Protein AF-A0A936IB59-F1 (afdb_monomer)

Solvent-accessible surface area (backbone atoms only — not comparable to full-atom values): 6621 Å² total; per-residue (Å²): 141,86,89,82,87,86,88,80,54,72,66,60,56,52,50,52,52,48,54,52,47,50,54,51,49,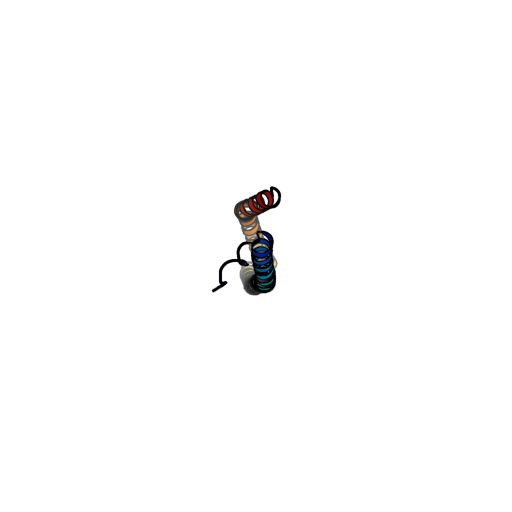54,52,51,51,52,56,46,53,53,49,50,52,51,53,49,49,53,51,51,49,52,52,51,55,50,48,52,52,50,51,52,51,50,51,54,51,50,54,51,49,51,52,50,16,48,56,44,3,60,76,70,76,38,54,67,58,12,46,51,54,52,51,51,52,52,51,53,50,47,54,56,45,51,60,54,46,52,63,66,51,49,57,63,52,52,52,53,54,58,59,67,72,73,113

Sequence (119 aa):
MNERSEADNPISIMENLFNKAESYYHLSIEVSKLKALEKSTLMVTKIISKLILMLVILLILLFLSMGLAFYLGELFGKTYYGFLIVSGIYVLIFVFFYYSLYELLLQPVSKLFSEYFNK

pLDDT: mean 72.92, std 12.13, range [43.91, 94.19]

Secondary structure (DSSP, 8-state):
---SSSS--HHHHHHHHHHHHHHHHHHHHHHHHHHHHHHHHHHHHHHHHHHHHHHHHHHHHHHHHHHHHHHHHHHTTSHHHHHHHHHHHHHHHHHHHHHHHHHHHHHHHHHHHHHHH--

Structure (mmCIF, N/CA/C/O backbone):
data_AF-A0A936IB59-F1
#
_entry.id   AF-A0A936IB59-F1
#
loop_
_atom_site.group_PDB
_atom_site.id
_atom_site.type_symbol
_atom_site.label_atom_id
_atom_site.label_alt_id
_atom_site.label_comp_id
_atom_site.label_asym_id
_atom_site.label_entity_id
_atom_site.label_seq_id
_atom_site.pdbx_PDB_ins_code
_atom_site.Cartn_x
_atom_site.Cartn_y
_atom_site.Cartn_z
_atom_site.occupancy
_atom_site.B_iso_or_equiv
_atom_site.auth_seq_id
_atom_site.auth_comp_id
_atom_site.auth_asym_id
_atom_site.auth_atom_id
_atom_site.pdbx_PDB_model_num
ATOM 1 N N . MET A 1 1 ? 55.216 12.466 -59.331 1.00 43.91 1 MET A N 1
ATOM 2 C CA . MET A 1 1 ? 53.945 13.178 -59.099 1.00 43.91 1 MET A CA 1
ATOM 3 C C . MET A 1 1 ? 52.825 12.229 -59.504 1.00 43.91 1 MET A C 1
ATOM 5 O O . MET A 1 1 ? 52.443 12.216 -60.662 1.00 43.91 1 MET A O 1
ATOM 9 N N . ASN A 1 2 ? 52.412 11.331 -58.606 1.00 46.22 2 ASN A N 1
ATOM 10 C CA . ASN A 1 2 ? 51.318 10.396 -58.873 1.00 46.22 2 ASN A CA 1
ATOM 11 C C . ASN A 1 2 ? 50.492 10.250 -57.593 1.00 46.22 2 ASN A C 1
ATOM 13 O O . ASN A 1 2 ? 50.685 9.325 -56.818 1.00 46.22 2 ASN A O 1
ATOM 17 N N . GLU A 1 3 ? 49.651 11.249 -57.335 1.00 54.81 3 GLU A N 1
ATOM 18 C CA . GLU A 1 3 ? 48.815 11.329 -56.127 1.00 54.81 3 GLU A CA 1
ATOM 19 C C . GLU A 1 3 ? 47.312 11.306 -56.446 1.00 54.81 3 GLU A C 1
ATOM 21 O O . GLU A 1 3 ? 46.500 11.770 -55.655 1.00 54.81 3 GLU A O 1
ATOM 26 N N . ARG A 1 4 ? 46.885 10.797 -57.609 1.00 52.94 4 ARG A N 1
ATOM 27 C CA . ARG A 1 4 ? 45.454 10.776 -57.962 1.00 52.94 4 ARG A CA 1
ATOM 28 C C . ARG A 1 4 ? 45.046 9.540 -58.754 1.00 52.94 4 ARG A C 1
ATOM 30 O O . ARG A 1 4 ? 44.651 9.671 -59.905 1.00 52.94 4 ARG A O 1
ATOM 37 N N . SER A 1 5 ? 45.129 8.345 -58.168 1.00 60.97 5 SER A N 1
ATOM 38 C CA . SER A 1 5 ? 44.392 7.194 -58.717 1.00 60.97 5 SER A CA 1
ATOM 39 C C . SER A 1 5 ? 44.296 6.001 -57.757 1.00 60.97 5 SER A C 1
ATOM 41 O O . SER A 1 5 ? 44.747 4.915 -58.085 1.00 60.97 5 SER A O 1
ATOM 43 N N . GLU A 1 6 ? 43.738 6.176 -56.554 1.00 56.22 6 GLU A N 1
ATOM 44 C CA . GLU A 1 6 ? 43.319 5.008 -55.745 1.00 56.22 6 GLU A CA 1
ATOM 45 C C . GLU A 1 6 ? 42.248 5.331 -54.687 1.00 56.22 6 GLU A C 1
ATOM 47 O O . GLU A 1 6 ? 42.122 4.644 -53.682 1.00 56.22 6 GLU A O 1
ATOM 52 N N . ALA A 1 7 ? 41.477 6.410 -54.867 1.00 55.69 7 ALA A N 1
ATOM 53 C CA . ALA A 1 7 ? 40.520 6.873 -53.853 1.00 55.69 7 ALA A CA 1
ATOM 54 C C . ALA A 1 7 ? 39.048 6.830 -54.296 1.00 55.69 7 ALA A C 1
ATOM 56 O O . ALA A 1 7 ? 38.188 7.254 -53.533 1.00 55.69 7 ALA A O 1
ATOM 57 N N . ASP A 1 8 ? 38.744 6.323 -55.496 1.00 56.03 8 ASP A N 1
ATOM 58 C CA . ASP A 1 8 ? 37.383 6.371 -56.054 1.00 56.03 8 ASP A CA 1
ATOM 59 C C . ASP A 1 8 ? 36.992 5.060 -56.755 1.00 56.03 8 ASP A C 1
ATOM 61 O O . ASP A 1 8 ? 36.457 5.039 -57.861 1.00 56.03 8 ASP A O 1
ATOM 65 N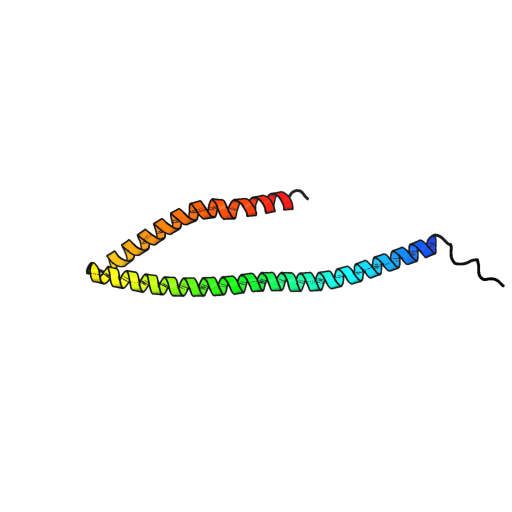 N . ASN A 1 9 ? 37.312 3.924 -56.123 1.00 64.31 9 ASN A N 1
ATOM 66 C CA . ASN A 1 9 ? 36.653 2.670 -56.470 1.00 64.31 9 ASN A CA 1
ATOM 67 C C . ASN A 1 9 ? 35.361 2.591 -55.640 1.00 64.31 9 ASN A C 1
ATOM 69 O O . ASN A 1 9 ? 35.454 2.567 -54.409 1.00 64.31 9 ASN A O 1
ATOM 73 N N . PRO A 1 10 ? 34.165 2.512 -56.253 1.00 67.31 10 PRO A N 1
ATOM 74 C CA . PRO A 1 10 ? 32.900 2.415 -55.520 1.00 67.31 10 PRO A CA 1
ATOM 75 C C . PRO A 1 10 ? 32.891 1.286 -54.475 1.00 67.31 10 PRO A C 1
ATOM 77 O O . PRO A 1 10 ? 32.195 1.389 -53.467 1.00 67.31 10 PRO A O 1
ATOM 80 N N . ILE A 1 11 ? 33.712 0.248 -54.662 1.00 71.81 11 ILE A N 1
ATOM 81 C CA . ILE A 1 11 ? 33.853 -0.877 -53.733 1.00 71.81 11 ILE A CA 1
ATOM 82 C C . ILE A 1 11 ? 34.477 -0.455 -52.388 1.00 71.81 11 ILE A C 1
ATOM 84 O O . ILE A 1 11 ? 33.975 -0.869 -51.347 1.00 71.81 11 ILE A O 1
ATOM 88 N N . SER A 1 12 ? 35.493 0.418 -52.363 1.00 76.75 12 SER A N 1
ATOM 89 C CA . SER A 1 12 ? 36.169 0.813 -51.109 1.00 76.75 12 SER A CA 1
ATOM 90 C C . SER A 1 12 ? 35.359 1.816 -50.282 1.00 76.75 12 SER A C 1
ATOM 92 O O . SER A 1 12 ? 35.451 1.850 -49.052 1.00 76.75 12 SER A O 1
ATOM 94 N N . ILE A 1 13 ? 34.524 2.625 -50.940 1.00 74.88 13 ILE A N 1
ATOM 95 C CA . ILE A 1 13 ? 33.569 3.515 -50.268 1.00 74.88 13 ILE A CA 1
ATOM 96 C C . ILE A 1 13 ? 32.455 2.679 -49.628 1.00 74.88 13 ILE A C 1
ATOM 98 O O . ILE A 1 13 ? 32.100 2.916 -48.474 1.00 74.88 13 ILE A O 1
ATOM 102 N N . MET A 1 14 ? 31.949 1.664 -50.336 1.00 74.62 14 MET A N 1
ATOM 103 C CA . MET A 1 14 ? 30.969 0.723 -4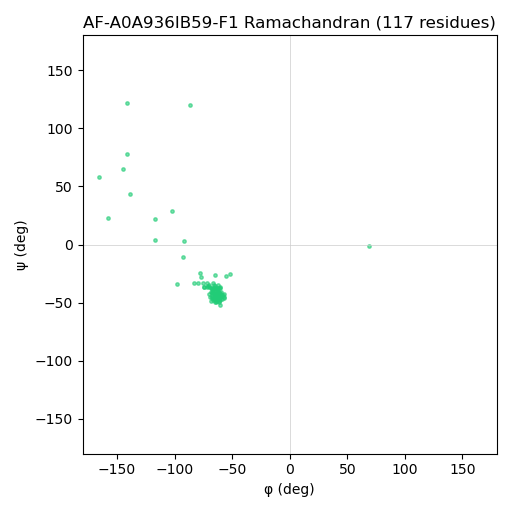9.785 1.00 74.62 14 MET A CA 1
ATOM 104 C C . MET A 1 14 ? 31.533 -0.078 -48.607 1.00 74.62 14 MET A C 1
ATOM 106 O O . MET A 1 14 ? 30.857 -0.216 -47.591 1.00 74.62 14 MET A O 1
ATOM 110 N N . GLU A 1 15 ? 32.780 -0.539 -48.692 1.00 79.19 15 GLU A N 1
ATOM 111 C C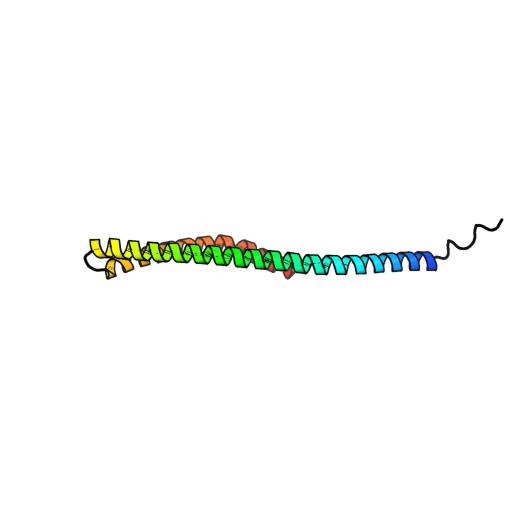A . GLU A 1 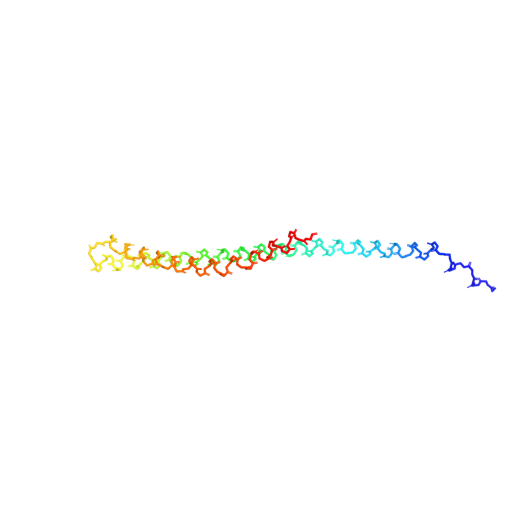15 ? 33.452 -1.281 -47.619 1.00 79.19 15 GLU A CA 1
ATOM 112 C C . GLU A 1 15 ? 33.677 -0.419 -46.367 1.00 79.19 15 GLU A C 1
ATOM 114 O O . GLU A 1 15 ? 33.397 -0.847 -45.247 1.00 79.19 15 GLU A O 1
ATOM 119 N N . ASN A 1 16 ? 34.082 0.843 -46.540 1.00 77.50 16 ASN A N 1
ATOM 120 C CA . ASN A 1 16 ? 34.218 1.783 -45.426 1.00 77.50 16 ASN A CA 1
ATOM 121 C C . ASN A 1 16 ? 32.873 2.131 -44.776 1.00 77.50 16 ASN A C 1
ATOM 123 O O . ASN A 1 16 ? 32.802 2.257 -43.554 1.00 77.50 16 ASN A O 1
ATOM 127 N N . LEU A 1 17 ? 31.797 2.275 -45.556 1.00 79.19 17 LEU A N 1
ATOM 128 C CA . LEU A 1 17 ? 30.450 2.492 -45.021 1.00 79.19 17 LEU A CA 1
ATOM 129 C C . LEU A 1 17 ? 29.928 1.256 -44.285 1.00 79.19 17 LEU A C 1
ATOM 131 O O . LEU A 1 17 ? 29.302 1.405 -43.237 1.00 79.19 17 LEU A O 1
ATOM 135 N N . PHE A 1 18 ? 30.220 0.056 -44.790 1.00 78.31 18 PHE A N 1
ATOM 136 C CA . PHE A 1 18 ? 29.847 -1.202 -44.150 1.00 78.31 18 PHE A CA 1
ATOM 137 C C . PHE A 1 18 ? 30.589 -1.400 -42.823 1.00 78.31 18 PHE A C 1
ATOM 139 O O . PHE A 1 18 ? 29.944 -1.599 -41.799 1.00 78.31 18 PHE A O 1
ATOM 146 N N . ASN A 1 19 ? 31.910 -1.198 -42.794 1.00 77.06 19 ASN A N 1
ATOM 147 C CA . ASN A 1 19 ? 32.714 -1.248 -41.566 1.00 77.06 19 ASN A CA 1
ATOM 148 C C . ASN A 1 19 ? 32.287 -0.188 -40.539 1.00 77.06 19 ASN A C 1
ATOM 150 O O . ASN A 1 19 ? 32.269 -0.423 -39.324 1.00 77.06 19 ASN A O 1
ATOM 154 N N . LYS A 1 20 ? 31.918 1.009 -41.007 1.00 73.25 20 LYS A N 1
ATOM 155 C CA . LYS A 1 20 ? 31.409 2.064 -40.129 1.00 73.25 20 LYS A CA 1
ATOM 156 C C . LYS A 1 20 ? 30.004 1.732 -39.626 1.00 73.25 20 LYS A C 1
ATOM 158 O O . LYS A 1 20 ? 29.717 1.966 -38.466 1.00 73.25 20 LYS A O 1
ATOM 163 N N . ALA A 1 21 ? 29.143 1.120 -40.431 1.00 69.88 21 ALA A N 1
ATOM 164 C CA . ALA A 1 21 ? 27.849 0.640 -39.959 1.00 69.88 21 ALA A CA 1
ATOM 165 C C . ALA A 1 21 ? 28.020 -0.483 -38.922 1.00 69.88 21 ALA A C 1
ATOM 167 O O . ALA A 1 21 ? 27.446 -0.400 -37.841 1.00 69.88 21 ALA A O 1
ATOM 168 N N . GLU A 1 22 ? 28.857 -1.481 -39.203 1.00 70.50 22 GLU A N 1
ATOM 169 C CA . GLU A 1 22 ? 29.144 -2.620 -38.325 1.00 70.50 22 GLU A CA 1
ATOM 170 C C . GLU A 1 22 ? 29.698 -2.173 -36.965 1.00 70.50 22 GLU A C 1
ATOM 172 O O . GLU A 1 22 ? 29.164 -2.550 -35.923 1.00 70.50 22 GLU A O 1
ATOM 177 N N . SER A 1 23 ? 30.677 -1.265 -36.943 1.00 63.44 23 SER A N 1
ATOM 178 C CA . SER A 1 23 ? 31.195 -0.692 -35.690 1.00 63.44 23 SER A CA 1
ATOM 179 C C . SER A 1 23 ? 30.143 0.103 -34.901 1.00 63.44 23 SER A C 1
ATOM 181 O O . SER A 1 23 ? 30.117 0.029 -33.671 1.00 63.44 23 SER A O 1
ATOM 183 N N . TYR A 1 24 ? 29.221 0.802 -35.571 1.00 60.38 24 TYR A N 1
ATOM 184 C CA . TYR A 1 24 ? 28.091 1.475 -34.916 1.00 60.38 24 TYR A CA 1
ATOM 185 C C . TYR A 1 24 ? 27.039 0.484 -34.392 1.00 60.38 24 TYR A C 1
ATOM 187 O O . TYR A 1 24 ? 26.439 0.739 -33.341 1.00 60.38 24 TYR A O 1
ATOM 195 N N . TYR A 1 25 ? 26.834 -0.652 -35.068 1.00 59.28 25 TYR A N 1
ATOM 196 C CA . TYR A 1 25 ? 25.984 -1.743 -34.585 1.00 59.28 25 TYR A CA 1
ATOM 197 C C . TYR A 1 25 ? 26.591 -2.417 -33.353 1.00 59.28 25 TYR A C 1
ATOM 199 O O . TYR A 1 25 ? 25.885 -2.597 -32.362 1.00 59.28 25 TYR A O 1
ATOM 207 N N . HIS A 1 26 ? 27.892 -2.712 -33.356 1.00 60.81 26 HIS A N 1
ATOM 208 C CA . HIS A 1 26 ? 28.576 -3.286 -32.195 1.00 60.81 26 HIS A CA 1
ATOM 209 C C . HIS A 1 26 ? 28.519 -2.359 -30.976 1.00 60.81 26 HIS A C 1
ATOM 211 O O . HIS A 1 26 ? 28.132 -2.802 -29.892 1.00 60.81 26 HIS A O 1
ATOM 217 N N . LEU A 1 27 ? 28.784 -1.060 -31.163 1.00 58.97 27 LEU A N 1
ATOM 218 C CA . LEU A 1 27 ? 28.697 -0.078 -30.083 1.00 58.97 27 LEU A CA 1
ATOM 219 C C . LEU A 1 27 ? 27.256 0.056 -29.562 1.00 58.97 27 LEU A C 1
ATOM 221 O O . LEU A 1 27 ? 27.038 0.075 -28.351 1.00 58.97 27 LEU A O 1
ATOM 225 N N . SER A 1 28 ? 26.264 0.086 -30.464 1.00 60.09 28 SER A N 1
ATOM 226 C CA . SER A 1 28 ? 24.837 0.183 -30.116 1.00 60.09 28 SER A CA 1
ATOM 227 C C . SER A 1 28 ? 24.314 -1.043 -29.370 1.00 60.09 28 SER A C 1
ATOM 229 O O . SER A 1 28 ? 23.472 -0.897 -28.482 1.00 60.09 28 SER A O 1
ATOM 231 N N . ILE A 1 29 ? 24.801 -2.245 -29.691 1.00 57.22 29 ILE A N 1
ATOM 232 C CA . ILE A 1 29 ? 24.435 -3.484 -28.991 1.00 57.22 29 ILE A CA 1
ATOM 233 C C . ILE A 1 29 ? 25.002 -3.480 -27.570 1.00 57.22 29 ILE A C 1
ATOM 235 O O . ILE A 1 29 ? 24.297 -3.852 -26.630 1.00 57.22 29 ILE A O 1
ATOM 239 N N . GLU A 1 30 ? 26.234 -3.008 -27.388 1.00 57.53 30 GLU A N 1
ATOM 240 C CA . GLU A 1 30 ? 26.875 -2.951 -26.076 1.00 57.53 30 GLU A CA 1
ATOM 241 C C . GLU A 1 30 ? 26.205 -1.913 -25.166 1.00 57.53 30 GLU A C 1
ATOM 243 O O . GLU A 1 30 ? 25.745 -2.263 -24.076 1.00 57.53 30 GLU A O 1
ATOM 248 N N . VAL A 1 31 ? 25.976 -0.679 -25.642 1.00 54.78 31 VAL A N 1
ATOM 249 C CA . VAL A 1 31 ? 25.216 0.310 -24.853 1.00 54.78 31 VAL A CA 1
ATOM 250 C C . VAL A 1 31 ? 23.754 -0.091 -24.632 1.00 54.78 31 VAL A C 1
ATOM 252 O O . VAL A 1 31 ? 23.170 0.306 -23.625 1.00 54.78 31 VAL A O 1
ATOM 255 N N . SER A 1 32 ? 23.149 -0.896 -25.513 1.00 55.50 32 SER A N 1
ATOM 256 C CA . SER A 1 32 ? 21.787 -1.415 -25.314 1.00 55.50 32 SER A CA 1
ATOM 257 C C . SER A 1 32 ? 21.733 -2.524 -24.270 1.00 55.50 32 SER A C 1
ATOM 259 O O . SER A 1 32 ? 20.789 -2.554 -23.486 1.00 55.50 32 SER A O 1
ATOM 261 N N . LYS A 1 33 ? 22.746 -3.397 -24.196 1.00 56.19 33 LYS A N 1
ATOM 262 C CA . LYS A 1 33 ? 22.861 -4.415 -23.139 1.00 56.19 33 LYS A CA 1
ATOM 263 C C . LYS A 1 33 ? 22.998 -3.771 -21.763 1.00 56.19 33 LYS A C 1
ATOM 265 O O . LYS A 1 33 ? 22.277 -4.150 -20.841 1.00 56.19 33 LYS A O 1
ATOM 270 N N . LEU A 1 34 ? 23.868 -2.764 -21.644 1.00 58.44 34 LEU A N 1
ATOM 271 C CA . LEU A 1 34 ? 24.054 -2.031 -20.392 1.00 58.44 34 LEU A CA 1
ATOM 272 C C . LEU A 1 34 ? 22.798 -1.234 -20.008 1.00 58.44 34 LEU A C 1
ATOM 274 O O . LEU A 1 34 ? 22.323 -1.359 -18.881 1.00 58.44 34 LEU A O 1
ATOM 278 N N . LYS A 1 35 ? 22.183 -0.506 -20.951 1.00 59.53 35 LYS A N 1
ATOM 279 C CA . LYS A 1 35 ? 20.930 0.226 -20.694 1.00 59.53 35 LYS A CA 1
ATOM 280 C C . LYS A 1 35 ? 19.758 -0.701 -20.380 1.00 59.53 35 LYS A C 1
ATOM 282 O O . LYS A 1 35 ? 18.917 -0.340 -19.565 1.00 59.53 35 LYS A O 1
ATOM 287 N N . ALA A 1 36 ? 19.666 -1.878 -21.001 1.00 60.94 36 ALA A N 1
ATOM 288 C CA . ALA A 1 36 ? 18.620 -2.856 -20.703 1.00 60.94 36 ALA A CA 1
ATOM 289 C C . ALA A 1 36 ? 18.770 -3.417 -19.283 1.00 60.94 36 ALA A C 1
ATOM 291 O O . ALA A 1 36 ? 17.773 -3.521 -18.569 1.00 60.94 36 ALA A O 1
ATOM 292 N N . LEU A 1 37 ? 20.000 -3.710 -18.850 1.00 61.34 37 LEU A N 1
ATOM 293 C CA . LEU A 1 37 ? 20.305 -4.131 -17.481 1.00 61.34 37 LEU A CA 1
ATOM 294 C C . LEU A 1 37 ? 20.015 -3.028 -16.459 1.00 61.34 37 LEU A C 1
ATOM 296 O O . LEU A 1 37 ? 19.326 -3.287 -15.472 1.00 61.34 37 LEU A O 1
ATOM 300 N N . GLU A 1 38 ? 20.453 -1.792 -16.708 1.00 61.31 38 GLU A N 1
ATOM 301 C CA . GLU A 1 38 ? 20.155 -0.651 -15.834 1.00 61.31 38 GLU A CA 1
ATOM 302 C C . GLU A 1 38 ? 18.655 -0.373 -15.759 1.00 61.31 38 GLU A C 1
ATOM 304 O O . GLU A 1 38 ? 18.110 -0.203 -14.672 1.00 61.31 38 GLU A O 1
ATOM 309 N N . LYS A 1 39 ? 17.954 -0.364 -16.898 1.00 64.75 39 LYS A N 1
ATOM 310 C CA . LYS A 1 39 ? 16.515 -0.080 -16.956 1.00 64.75 39 LYS A CA 1
ATOM 311 C C . LYS A 1 39 ? 15.693 -1.187 -16.297 1.00 64.75 39 LYS A C 1
ATOM 313 O O . LYS A 1 39 ? 14.728 -0.879 -15.599 1.00 64.75 39 LYS A O 1
ATOM 318 N N . SER A 1 40 ? 16.104 -2.447 -16.456 1.00 60.84 40 SER A N 1
ATOM 319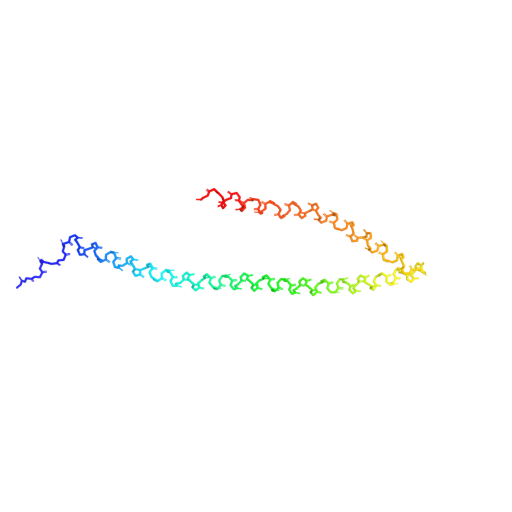 C CA . SER A 1 40 ? 15.500 -3.592 -15.760 1.00 60.84 40 SER A CA 1
ATOM 320 C C . SER A 1 40 ? 15.732 -3.499 -14.256 1.00 60.84 40 SER A C 1
ATOM 322 O O . SER A 1 40 ? 14.788 -3.617 -13.481 1.00 60.84 40 SER A O 1
ATOM 324 N N . THR A 1 41 ? 16.958 -3.183 -13.838 1.00 68.94 41 THR A N 1
ATOM 325 C CA . THR A 1 41 ? 17.304 -2.988 -12.424 1.00 68.94 41 THR A CA 1
ATOM 326 C C . THR A 1 41 ? 16.527 -1.822 -11.823 1.00 68.94 41 THR A C 1
ATOM 328 O O . THR A 1 41 ? 15.952 -1.958 -10.754 1.00 68.94 41 THR A O 1
ATOM 331 N N . LEU A 1 42 ? 16.413 -0.693 -12.521 1.00 71.31 42 LEU A N 1
ATOM 332 C CA . LEU A 1 42 ? 15.629 0.461 -12.078 1.00 71.31 42 LEU A CA 1
ATOM 333 C C . LEU A 1 42 ? 14.134 0.140 -11.953 1.00 71.31 42 LEU A C 1
ATOM 335 O O . LEU A 1 42 ? 13.493 0.604 -11.011 1.00 71.31 42 LEU A O 1
ATOM 339 N N . MET A 1 43 ? 13.567 -0.649 -12.870 1.00 69.81 43 MET A N 1
ATOM 340 C CA . MET A 1 43 ? 12.183 -1.122 -12.760 1.00 69.81 43 MET A CA 1
ATOM 341 C C . MET A 1 43 ? 11.995 -2.043 -11.554 1.00 69.81 43 MET A C 1
ATOM 343 O O . MET A 1 43 ? 11.092 -1.809 -10.752 1.00 69.81 43 MET A O 1
ATOM 347 N N . VAL A 1 44 ? 12.862 -3.045 -11.395 1.00 76.19 44 VAL A N 1
ATOM 348 C CA . VAL A 1 44 ? 12.815 -3.995 -10.275 1.00 76.19 44 VAL A CA 1
ATOM 349 C C . VAL A 1 44 ? 12.988 -3.264 -8.945 1.00 76.19 44 VAL A C 1
ATOM 351 O O . VAL A 1 44 ? 12.177 -3.445 -8.042 1.00 76.19 44 VAL A O 1
ATOM 354 N N . THR A 1 45 ? 13.958 -2.358 -8.845 1.00 79.94 45 THR A N 1
ATOM 355 C CA . THR A 1 45 ? 14.184 -1.530 -7.656 1.00 79.94 45 THR A CA 1
ATOM 356 C C . THR A 1 45 ? 12.962 -0.678 -7.334 1.00 79.94 45 THR A C 1
ATOM 358 O O . THR A 1 45 ? 12.533 -0.657 -6.187 1.00 79.94 45 THR A O 1
ATOM 361 N N . LYS A 1 46 ? 12.321 -0.039 -8.324 1.00 77.88 46 LYS A N 1
ATOM 362 C CA . LYS A 1 46 ? 11.076 0.715 -8.091 1.00 77.88 46 LYS A CA 1
ATOM 363 C C . LYS A 1 46 ? 9.944 -0.171 -7.571 1.00 77.88 46 LYS A C 1
ATOM 365 O O . LYS A 1 46 ? 9.224 0.250 -6.667 1.00 77.88 46 LYS A O 1
ATOM 370 N N . ILE A 1 47 ? 9.779 -1.374 -8.123 1.00 80.81 47 ILE A N 1
ATOM 371 C CA . ILE A 1 47 ? 8.755 -2.328 -7.676 1.00 80.81 47 ILE A CA 1
ATOM 372 C C . ILE A 1 47 ? 9.039 -2.767 -6.241 1.00 80.81 47 ILE A C 1
ATOM 374 O O . ILE A 1 47 ? 8.146 -2.681 -5.406 1.00 80.81 47 ILE A O 1
ATOM 378 N N . ILE A 1 48 ? 10.274 -3.170 -5.937 1.00 88.06 48 ILE A N 1
ATOM 379 C CA . ILE A 1 48 ? 10.683 -3.610 -4.599 1.00 88.06 48 ILE A CA 1
ATOM 380 C C . ILE A 1 48 ? 10.521 -2.475 -3.587 1.00 88.06 48 ILE A C 1
ATOM 382 O O . ILE A 1 48 ? 9.895 -2.675 -2.550 1.00 88.06 48 ILE A O 1
ATOM 386 N N . SER A 1 49 ? 11.007 -1.268 -3.887 1.00 86.50 49 SER A N 1
ATOM 387 C CA . SER A 1 49 ? 10.833 -0.105 -3.010 1.00 86.50 49 SER A CA 1
ATOM 388 C C . SER A 1 49 ? 9.356 0.194 -2.753 1.00 86.50 49 SER A C 1
ATOM 390 O O . SER A 1 49 ? 8.968 0.434 -1.610 1.00 86.50 49 SER A O 1
ATOM 392 N N . LYS A 1 50 ? 8.508 0.133 -3.791 1.00 84.38 50 LYS A N 1
ATOM 393 C CA . LYS A 1 50 ? 7.060 0.324 -3.641 1.00 84.38 50 LYS A CA 1
ATOM 394 C C . LYS A 1 50 ? 6.419 -0.799 -2.824 1.00 84.38 50 LYS A C 1
ATOM 396 O O . LYS A 1 50 ? 5.544 -0.518 -2.013 1.00 84.38 50 LYS A O 1
ATOM 401 N N . LEU A 1 51 ? 6.858 -2.042 -3.005 1.00 89.19 51 LEU A N 1
ATOM 402 C CA . LEU A 1 51 ? 6.366 -3.207 -2.273 1.00 89.19 51 LEU A CA 1
ATOM 403 C C . LEU A 1 51 ? 6.703 -3.111 -0.782 1.00 89.19 51 LEU A C 1
ATOM 405 O O . LEU A 1 51 ? 5.835 -3.331 0.055 1.00 89.19 51 LEU A O 1
ATOM 409 N N . ILE A 1 52 ? 7.933 -2.713 -0.451 1.00 92.38 52 ILE A N 1
ATOM 410 C CA . ILE A 1 52 ? 8.367 -2.478 0.931 1.00 92.38 52 ILE A CA 1
ATOM 411 C C . ILE A 1 52 ? 7.520 -1.373 1.565 1.00 92.38 52 ILE A C 1
ATOM 413 O O . ILE A 1 52 ? 6.991 -1.559 2.658 1.00 92.38 52 ILE A O 1
ATOM 417 N N . LEU A 1 53 ? 7.333 -0.246 0.870 1.00 91.25 53 LEU A N 1
ATOM 418 C CA . LEU A 1 53 ? 6.501 0.849 1.369 1.00 91.25 53 LEU A CA 1
ATOM 419 C C . LEU A 1 53 ? 5.047 0.402 1.595 1.00 91.25 53 LEU A C 1
ATOM 421 O O . LEU A 1 53 ? 4.457 0.711 2.627 1.00 91.25 53 LEU A O 1
ATOM 425 N N . MET A 1 54 ? 4.487 -0.365 0.657 1.00 89.00 54 MET A N 1
ATOM 426 C CA . MET A 1 54 ? 3.143 -0.932 0.765 1.00 89.00 54 MET A CA 1
ATOM 427 C C . MET A 1 54 ? 3.017 -1.872 1.968 1.00 89.00 54 MET A C 1
ATOM 429 O O . MET A 1 54 ? 2.028 -1.800 2.692 1.00 89.00 54 MET A O 1
ATOM 433 N N . LEU A 1 55 ? 4.027 -2.710 2.213 1.00 91.88 55 LEU A N 1
ATOM 434 C CA . LEU A 1 55 ? 4.061 -3.625 3.351 1.00 91.88 55 LEU A CA 1
ATOM 435 C C . LEU A 1 55 ? 4.081 -2.866 4.686 1.00 91.88 55 LEU A C 1
ATOM 437 O O . LEU A 1 55 ? 3.334 -3.207 5.598 1.00 91.88 55 LEU A O 1
ATOM 441 N N . VAL A 1 56 ? 4.892 -1.807 4.787 1.00 94.19 56 VAL A N 1
ATOM 442 C CA . VAL A 1 56 ? 4.964 -0.954 5.985 1.00 94.19 56 VAL A CA 1
ATOM 443 C C . VAL A 1 56 ? 3.620 -0.278 6.256 1.00 94.19 56 VAL A C 1
ATOM 445 O O . VAL A 1 56 ? 3.128 -0.316 7.382 1.00 94.19 56 VAL A O 1
ATOM 448 N N . ILE A 1 57 ? 2.995 0.293 5.223 1.00 90.31 57 ILE A N 1
ATOM 449 C CA . ILE A 1 57 ? 1.665 0.908 5.331 1.00 90.31 57 ILE A CA 1
ATOM 450 C C . ILE A 1 57 ? 0.633 -0.122 5.793 1.00 90.31 57 ILE A C 1
ATOM 452 O O . ILE A 1 57 ? -0.166 0.172 6.680 1.00 90.31 57 ILE A O 1
ATOM 456 N N . LEU A 1 58 ? 0.667 -1.333 5.232 1.00 90.31 58 LEU A N 1
ATOM 457 C CA . LEU A 1 58 ? -0.250 -2.408 5.596 1.00 90.31 58 LEU A CA 1
ATOM 458 C C . LEU A 1 58 ? -0.097 -2.814 7.067 1.00 90.31 58 LEU A C 1
ATOM 460 O O . LEU A 1 58 ? -1.100 -2.997 7.750 1.00 90.31 58 LEU A O 1
ATOM 464 N N . LEU A 1 59 ? 1.139 -2.901 7.571 1.00 92.00 59 LEU A N 1
ATOM 465 C CA . LEU A 1 59 ? 1.404 -3.172 8.986 1.00 92.00 59 LEU A CA 1
ATOM 466 C C . LEU A 1 59 ? 0.806 -2.088 9.883 1.00 92.00 59 LEU A C 1
ATOM 468 O O . LEU A 1 59 ? 0.065 -2.405 10.811 1.00 92.00 59 LEU A O 1
ATOM 472 N N . ILE A 1 60 ? 1.102 -0.816 9.599 1.00 92.00 60 ILE A N 1
ATOM 473 C CA . ILE A 1 60 ? 0.582 0.318 10.379 1.00 92.00 60 ILE A CA 1
ATOM 474 C C . ILE A 1 60 ? -0.946 0.278 10.399 1.00 92.00 60 ILE A C 1
ATOM 476 O O . ILE A 1 60 ? -1.559 0.394 11.459 1.00 92.00 60 ILE A O 1
ATOM 480 N N . LEU A 1 61 ? -1.558 0.063 9.236 1.00 88.50 61 LEU A N 1
ATOM 481 C CA . LEU A 1 61 ? -3.003 0.004 9.086 1.00 88.50 61 LEU A CA 1
ATOM 482 C C . LEU A 1 61 ? -3.618 -1.170 9.863 1.00 88.50 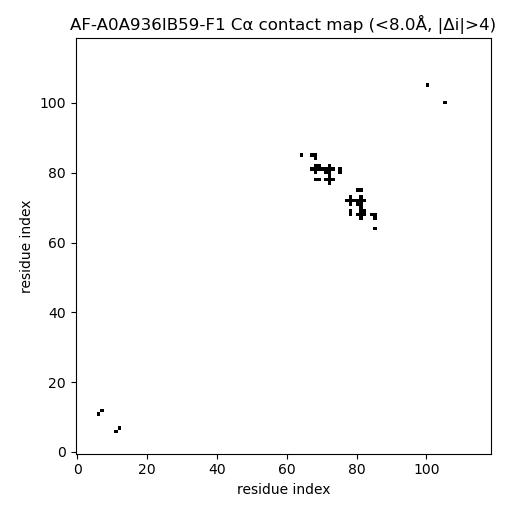61 LEU A C 1
ATOM 484 O O . LEU A 1 61 ? -4.672 -1.010 10.474 1.00 88.50 61 LEU A O 1
ATOM 488 N N . LEU A 1 62 ? -2.946 -2.323 9.899 1.00 87.94 62 LEU A N 1
ATOM 489 C CA . LEU A 1 62 ? -3.382 -3.497 10.654 1.00 87.94 62 LEU A CA 1
ATOM 490 C C . LEU A 1 62 ? -3.362 -3.241 12.165 1.00 87.94 62 LEU A C 1
ATOM 492 O O . LEU A 1 62 ? -4.356 -3.509 12.839 1.00 87.94 62 LEU A O 1
ATOM 496 N N . PHE A 1 63 ? -2.282 -2.655 12.688 1.00 88.69 63 PHE A N 1
ATOM 497 C CA . PHE A 1 63 ? -2.209 -2.255 14.097 1.00 88.69 63 PHE A CA 1
ATOM 498 C C . PHE A 1 63 ? -3.268 -1.210 14.448 1.00 88.69 63 PHE A C 1
ATOM 500 O O . PHE A 1 63 ? -3.938 -1.329 15.474 1.00 88.69 63 PHE A O 1
ATOM 507 N N . LEU A 1 64 ? -3.465 -0.216 13.581 1.00 88.25 64 LEU A N 1
ATOM 508 C CA . LEU A 1 64 ? -4.470 0.822 13.785 1.00 88.25 64 LEU A CA 1
ATOM 509 C C . LEU A 1 64 ? -5.883 0.227 13.792 1.00 88.25 64 LEU A C 1
ATOM 511 O O . LEU A 1 64 ? -6.690 0.546 14.661 1.00 88.25 64 LEU A O 1
ATOM 515 N N . SER A 1 65 ? -6.156 -0.696 12.868 1.00 84.62 65 SER A N 1
ATOM 516 C CA . SER A 1 65 ? -7.416 -1.429 12.778 1.00 84.62 65 SER A CA 1
ATOM 517 C C . SER A 1 65 ? -7.674 -2.286 14.015 1.00 84.62 65 SER A C 1
ATOM 519 O O . SER A 1 65 ? -8.803 -2.321 14.496 1.00 84.62 65 SER A O 1
ATOM 521 N N . MET A 1 66 ? -6.650 -2.961 14.545 1.00 84.81 66 MET A N 1
ATOM 522 C CA . MET A 1 66 ? -6.760 -3.715 15.796 1.00 84.81 66 MET A CA 1
ATOM 523 C C . MET A 1 66 ? -7.039 -2.788 16.983 1.00 84.81 66 MET A C 1
ATOM 525 O O . MET A 1 66 ? -7.929 -3.079 17.776 1.00 84.81 66 MET A O 1
ATOM 529 N N . GLY A 1 67 ? -6.338 -1.654 17.083 1.00 87.06 67 GLY A N 1
ATOM 530 C CA . GLY A 1 67 ? -6.559 -0.665 18.142 1.00 87.06 67 GLY A CA 1
ATOM 531 C C . GLY A 1 67 ? -7.969 -0.070 18.111 1.00 87.06 67 GLY A C 1
ATOM 532 O O . GLY A 1 67 ? -8.644 -0.028 19.136 1.00 87.06 67 GLY A O 1
ATOM 533 N N . LEU A 1 68 ? -8.454 0.309 16.925 1.00 83.62 68 LEU A N 1
ATOM 534 C CA . LEU A 1 68 ? -9.832 0.762 16.713 1.00 83.62 68 LEU A CA 1
ATOM 535 C C . LEU A 1 68 ? -10.844 -0.331 17.067 1.00 83.62 68 LEU A C 1
ATOM 537 O O . LEU A 1 68 ? -11.810 -0.061 17.773 1.00 83.62 68 LEU A O 1
ATOM 541 N N . ALA A 1 69 ? -10.621 -1.572 16.630 1.00 83.50 69 ALA A N 1
ATOM 542 C CA . ALA A 1 69 ? -11.520 -2.680 16.938 1.00 83.50 69 ALA A CA 1
ATOM 543 C C . ALA A 1 69 ? -11.592 -2.969 18.445 1.00 83.50 69 ALA A C 1
ATOM 545 O O . ALA A 1 69 ? -12.678 -3.241 18.951 1.00 83.50 69 ALA A O 1
ATOM 546 N N . PHE A 1 70 ? -10.476 -2.870 19.173 1.00 81.12 70 PHE A N 1
ATOM 547 C CA . PHE A 1 70 ? -10.479 -2.998 20.631 1.00 81.12 70 PHE A CA 1
ATOM 548 C C . PHE A 1 70 ? -11.167 -1.817 21.315 1.00 81.12 70 PHE A C 1
ATOM 550 O O . PHE A 1 70 ? -12.014 -2.049 22.170 1.00 81.12 70 PHE A O 1
ATOM 557 N N . TYR A 1 71 ? -10.884 -0.581 20.897 1.00 83.62 71 TYR A N 1
ATOM 558 C CA . TYR A 1 71 ? -11.495 0.616 21.481 1.00 83.62 71 TYR A CA 1
ATOM 559 C C . TYR A 1 71 ? -13.016 0.652 21.283 1.00 83.62 71 TYR A C 1
ATOM 561 O O . TYR A 1 71 ? -13.770 0.827 22.239 1.00 83.62 71 TYR A O 1
ATOM 569 N N . LEU A 1 72 ? -13.491 0.412 20.054 1.00 80.56 72 LEU A N 1
ATOM 570 C CA . LEU A 1 72 ? -14.925 0.265 19.800 1.00 80.56 72 LEU A CA 1
ATOM 571 C C . LEU A 1 72 ? -15.481 -0.978 20.512 1.00 80.56 72 LEU A C 1
ATOM 573 O O . LEU A 1 72 ? -16.580 -0.942 21.053 1.00 80.56 72 LEU A O 1
ATOM 577 N N . GLY A 1 73 ? -14.724 -2.075 20.544 1.00 82.50 73 GLY A N 1
ATOM 578 C CA . GLY A 1 73 ? -15.109 -3.316 21.210 1.00 82.50 73 GLY A CA 1
ATOM 579 C C . GLY A 1 73 ? -15.367 -3.164 22.711 1.00 82.50 73 GLY A C 1
ATOM 580 O O . GLY A 1 73 ? -16.342 -3.726 23.209 1.00 82.50 73 GLY A O 1
ATOM 581 N N . GLU A 1 74 ? -14.538 -2.387 23.413 1.00 77.00 74 GLU A N 1
ATOM 582 C CA . GLU A 1 74 ? -14.741 -2.027 24.821 1.00 77.00 74 GLU A CA 1
ATOM 583 C C . GLU A 1 74 ? -15.959 -1.120 25.004 1.00 77.00 74 GLU A C 1
ATOM 585 O O . GLU A 1 74 ? -16.760 -1.365 25.905 1.00 77.00 74 GLU A O 1
ATOM 590 N N . LEU A 1 75 ? -16.158 -0.134 24.121 1.00 75.69 75 LEU A N 1
ATOM 591 C CA . LEU A 1 75 ? -17.294 0.791 24.203 1.00 75.69 75 LEU A CA 1
ATOM 592 C C . LEU A 1 75 ? -18.650 0.067 24.108 1.00 75.69 75 LEU A C 1
ATOM 594 O O . LEU A 1 75 ? -19.608 0.436 24.783 1.00 75.69 75 LEU A O 1
ATOM 598 N N . PHE A 1 76 ? -18.721 -0.982 23.283 1.00 72.75 76 PHE A N 1
ATOM 599 C CA . PHE A 1 76 ? -19.912 -1.821 23.106 1.00 72.75 76 PHE A CA 1
ATOM 600 C C . PHE A 1 76 ? -19.942 -3.049 24.040 1.00 72.75 76 PHE A C 1
ATOM 602 O O . PHE A 1 76 ? -20.849 -3.878 23.941 1.00 72.75 76 PHE A O 1
ATOM 609 N N . GLY A 1 77 ? -18.955 -3.202 24.932 1.00 71.69 77 GLY A N 1
ATOM 610 C CA . GLY A 1 77 ? -18.854 -4.295 25.908 1.00 71.69 77 GLY A CA 1
ATOM 611 C C . GLY A 1 77 ? -18.576 -5.686 25.319 1.00 71.69 77 GLY A C 1
ATOM 612 O O . GLY A 1 77 ? -18.452 -6.658 26.065 1.00 71.69 77 GLY A O 1
ATOM 613 N N . LYS A 1 78 ? -18.475 -5.814 23.989 1.00 72.75 78 LYS A N 1
ATOM 614 C CA . LYS A 1 78 ? -18.097 -7.045 23.284 1.00 72.75 78 LYS A CA 1
ATOM 615 C C . LYS A 1 78 ? -17.210 -6.711 22.088 1.00 72.75 78 LYS A C 1
ATOM 617 O O . LYS A 1 78 ? -17.647 -6.067 21.135 1.00 72.75 78 LYS A O 1
ATOM 622 N N . THR A 1 79 ? -16.006 -7.281 22.076 1.00 73.38 79 THR A N 1
ATOM 623 C CA . THR A 1 79 ? -14.982 -7.100 21.029 1.00 73.38 79 THR A CA 1
ATOM 624 C C . THR A 1 79 ? -15.480 -7.435 19.618 1.00 73.38 79 THR A C 1
ATOM 626 O O . THR A 1 79 ? -15.010 -6.864 18.637 1.00 73.38 79 THR A O 1
ATOM 629 N N . TYR A 1 80 ? -16.478 -8.319 19.509 1.00 75.81 80 TYR A N 1
ATOM 630 C CA . TYR A 1 80 ? -17.075 -8.716 18.233 1.00 75.81 80 TYR A CA 1
ATOM 631 C C . TYR A 1 80 ? -17.699 -7.535 17.471 1.00 75.81 80 TYR A C 1
ATOM 633 O O . TYR A 1 80 ? -17.553 -7.455 16.254 1.00 75.81 80 TYR A O 1
ATOM 641 N N . TYR A 1 81 ? -18.333 -6.582 18.167 1.00 77.88 81 TYR A N 1
ATOM 642 C CA . TYR A 1 81 ? -18.940 -5.410 17.523 1.00 77.88 81 TYR A CA 1
ATOM 643 C C . TYR A 1 81 ? -17.898 -4.437 16.966 1.00 77.88 81 TYR A C 1
ATOM 645 O O . TYR A 1 81 ? -18.107 -3.870 15.894 1.00 77.88 81 TYR A O 1
ATOM 653 N N . GLY A 1 82 ? -16.754 -4.294 17.642 1.00 80.44 82 GLY A N 1
ATOM 654 C CA . GLY A 1 82 ? -15.649 -3.467 17.160 1.00 80.44 82 GLY A CA 1
ATOM 655 C C . GLY A 1 82 ? -15.098 -3.969 15.826 1.00 80.44 82 GLY A C 1
ATOM 656 O O . GLY A 1 82 ? -14.956 -3.192 14.884 1.00 80.44 82 GLY A O 1
ATOM 657 N N . PHE A 1 83 ? -14.889 -5.283 15.695 1.00 80.69 83 PHE A N 1
ATOM 658 C CA . PHE A 1 83 ? -14.482 -5.884 14.420 1.00 80.69 83 PHE A CA 1
ATOM 659 C C . PHE A 1 83 ? -15.553 -5.761 13.330 1.00 80.69 83 PHE A C 1
ATOM 661 O O . PHE A 1 83 ? -15.212 -5.510 12.176 1.00 80.69 83 PHE A O 1
ATOM 668 N N . LEU A 1 84 ? -16.836 -5.894 13.681 1.00 81.62 84 LEU A N 1
ATOM 669 C CA . LEU A 1 84 ? -17.948 -5.810 12.728 1.00 81.62 84 LEU A CA 1
ATOM 670 C C . LEU A 1 84 ? -18.057 -4.416 12.091 1.00 81.62 84 LEU A C 1
ATOM 672 O O . LEU A 1 84 ? -18.177 -4.299 10.872 1.00 81.62 84 LEU A O 1
ATOM 676 N N . ILE A 1 85 ? -17.952 -3.359 12.901 1.00 81.12 85 ILE A N 1
ATOM 677 C CA . ILE A 1 85 ? -18.009 -1.968 12.429 1.00 81.12 85 ILE A CA 1
ATOM 678 C C . ILE A 1 85 ? -16.785 -1.639 11.568 1.00 81.12 85 ILE A C 1
ATOM 680 O O . ILE A 1 85 ? -16.925 -1.087 10.476 1.00 81.12 85 ILE A O 1
ATOM 684 N N . VAL A 1 86 ? -15.588 -2.019 12.022 1.00 82.88 86 VAL A N 1
ATOM 685 C CA . VAL A 1 86 ? -14.341 -1.763 11.287 1.00 82.88 86 VAL A CA 1
ATOM 686 C C . VAL A 1 86 ? -14.330 -2.515 9.951 1.00 82.88 86 VAL A C 1
ATOM 688 O O . VAL A 1 86 ? -14.024 -1.925 8.917 1.00 82.88 86 VAL A O 1
ATOM 691 N N . SER A 1 87 ? -14.752 -3.783 9.937 1.00 81.88 87 SER A N 1
ATOM 692 C CA . SER A 1 87 ? -14.932 -4.568 8.710 1.00 81.88 87 SER A CA 1
ATOM 693 C C . SER A 1 87 ? -15.939 -3.919 7.758 1.00 81.88 87 SER A C 1
ATOM 695 O O . SER A 1 87 ? -15.684 -3.846 6.558 1.00 81.88 87 SER A O 1
ATOM 697 N N . GLY A 1 88 ? -17.075 -3.431 8.267 1.00 85.44 88 GLY A N 1
ATOM 698 C CA . GLY A 1 88 ? -18.085 -2.751 7.453 1.00 85.44 88 GLY A CA 1
ATOM 699 C C . GLY A 1 88 ? -17.538 -1.501 6.762 1.00 85.44 88 GLY A C 1
ATOM 700 O O . GLY A 1 88 ? -17.762 -1.306 5.568 1.00 85.44 88 GLY A O 1
ATOM 701 N N . ILE A 1 89 ? -16.749 -0.698 7.480 1.00 84.94 89 ILE A N 1
ATOM 702 C CA . ILE A 1 89 ? -16.071 0.481 6.9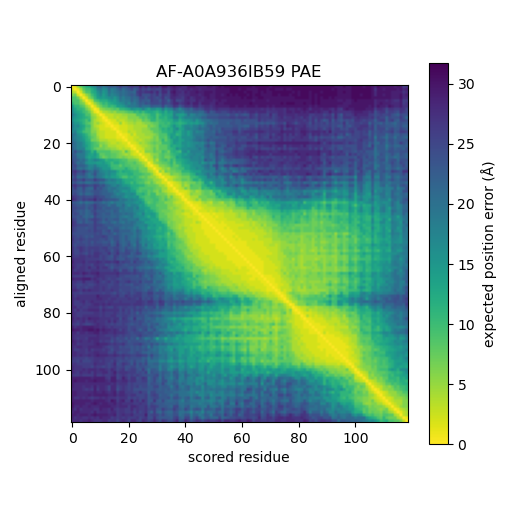23 1.00 84.94 89 ILE A CA 1
ATOM 703 C C . ILE A 1 89 ? -15.070 0.077 5.835 1.00 84.94 89 ILE A C 1
ATOM 705 O O . ILE A 1 89 ? -15.069 0.679 4.761 1.00 84.94 89 ILE A O 1
ATOM 709 N N . TYR A 1 90 ? -14.258 -0.963 6.062 1.00 83.69 90 TYR A N 1
ATOM 710 C CA . TYR A 1 90 ? -13.316 -1.446 5.047 1.00 83.69 90 TYR A CA 1
ATOM 711 C C . TYR A 1 90 ? -14.011 -1.925 3.776 1.00 83.69 90 TYR A C 1
ATOM 713 O O . TYR A 1 90 ? -13.542 -1.612 2.684 1.00 83.69 90 TYR A O 1
ATOM 721 N N . VAL A 1 91 ? -15.134 -2.637 3.893 1.00 85.00 91 VAL A N 1
ATOM 722 C CA . VAL A 1 91 ? -15.925 -3.072 2.731 1.00 85.00 91 VAL A CA 1
ATOM 723 C C . VAL A 1 91 ? -16.463 -1.867 1.966 1.00 85.00 91 VAL A C 1
ATOM 725 O O . VAL A 1 91 ? -16.372 -1.834 0.741 1.00 85.00 91 VAL A O 1
ATOM 728 N N . LEU A 1 92 ? -16.969 -0.851 2.666 1.00 86.06 92 LEU A N 1
ATOM 729 C CA . LEU A 1 92 ? -17.492 0.356 2.029 1.00 86.06 92 LEU A CA 1
ATOM 730 C C . LEU A 1 92 ? -16.400 1.106 1.248 1.00 86.06 92 LEU A C 1
ATOM 732 O O . LEU A 1 92 ? -16.603 1.480 0.093 1.00 86.06 92 LEU A O 1
ATOM 736 N N . ILE A 1 93 ? -15.218 1.260 1.854 1.00 86.12 93 ILE A N 1
ATOM 737 C CA . ILE A 1 93 ? -14.042 1.859 1.210 1.00 86.12 93 ILE A CA 1
ATOM 738 C C . ILE A 1 93 ? -13.598 1.012 0.019 1.00 86.12 93 ILE A C 1
ATOM 740 O O . ILE A 1 93 ? -13.309 1.567 -1.037 1.00 86.12 93 ILE A O 1
ATOM 744 N N . PHE A 1 94 ? -13.560 -0.315 0.162 1.00 84.25 94 PHE A N 1
ATOM 745 C CA . PHE A 1 94 ? -13.161 -1.228 -0.906 1.00 84.25 94 PHE A CA 1
ATOM 746 C C . PHE A 1 94 ? -14.092 -1.123 -2.113 1.00 84.25 94 PHE A C 1
ATOM 748 O O . PHE A 1 94 ? -13.614 -1.018 -3.236 1.00 84.25 94 PHE A O 1
ATOM 755 N N . VAL A 1 95 ? -15.408 -1.090 -1.892 1.00 85.50 95 VAL A N 1
ATOM 756 C CA . VAL A 1 95 ? -16.397 -0.916 -2.964 1.00 85.50 95 VAL A CA 1
ATOM 757 C C . VAL A 1 95 ? -16.206 0.437 -3.651 1.00 85.50 95 VAL A C 1
ATOM 759 O O . VAL A 1 95 ? -16.145 0.490 -4.877 1.00 85.50 95 VAL A O 1
ATOM 762 N N . PHE A 1 96 ? -16.036 1.518 -2.885 1.00 83.62 96 PHE A N 1
ATOM 763 C CA . PHE A 1 96 ? -15.785 2.851 -3.441 1.00 83.62 96 PHE A CA 1
ATOM 764 C C . PHE A 1 96 ? -14.497 2.896 -4.281 1.00 83.62 96 PHE A C 1
ATOM 766 O O . PHE A 1 96 ? -14.493 3.390 -5.411 1.00 83.62 96 PHE A O 1
ATOM 773 N N . PHE A 1 97 ? -13.411 2.319 -3.762 1.00 81.62 97 PHE A N 1
ATOM 774 C CA . PHE A 1 97 ? -12.145 2.217 -4.479 1.00 81.62 97 PHE A CA 1
ATOM 775 C C . PHE A 1 97 ? -12.244 1.317 -5.703 1.00 81.62 97 PHE A C 1
ATOM 777 O O . PHE A 1 97 ? -11.628 1.636 -6.707 1.00 81.62 97 PHE A O 1
ATOM 784 N N . TYR A 1 98 ? -12.999 0.220 -5.661 1.00 79.56 98 TYR A N 1
ATOM 785 C CA . TYR A 1 98 ? -13.132 -0.702 -6.787 1.00 79.56 98 TYR A CA 1
ATOM 786 C C . TYR A 1 98 ? -13.695 0.000 -8.028 1.00 79.56 98 TYR A C 1
ATOM 788 O O . TYR A 1 98 ? -13.128 -0.133 -9.111 1.00 79.56 98 TYR A O 1
ATOM 796 N N . TYR A 1 99 ? -14.737 0.822 -7.864 1.00 77.44 99 TYR A N 1
ATOM 797 C CA . TYR A 1 99 ? -15.280 1.624 -8.964 1.00 77.44 99 TYR A CA 1
ATOM 798 C C . TYR A 1 99 ? -14.272 2.666 -9.473 1.00 77.44 99 TYR A C 1
ATOM 800 O O . TYR A 1 99 ? -14.053 2.771 -10.677 1.00 77.44 99 TYR A O 1
ATOM 808 N N . SER A 1 100 ? -13.601 3.385 -8.567 1.00 71.12 100 SER A N 1
ATOM 809 C CA . SER A 1 100 ? -12.625 4.424 -8.937 1.00 71.12 100 SER A CA 1
ATOM 810 C C . SER A 1 100 ? -11.356 3.849 -9.592 1.00 71.12 100 SER A C 1
ATOM 812 O O . SER A 1 100 ? -10.816 4.407 -10.548 1.00 71.12 100 SER A O 1
ATOM 814 N N . LEU A 1 101 ? -10.891 2.693 -9.115 1.00 66.88 101 LEU A N 1
ATOM 815 C CA . LEU A 1 101 ? -9.696 2.007 -9.597 1.00 66.88 101 LEU A CA 1
ATOM 816 C C . LEU A 1 101 ? -9.939 1.317 -10.942 1.00 66.88 101 LEU A C 1
ATOM 818 O O . LEU A 1 101 ? -9.028 1.279 -11.770 1.00 66.88 101 LEU A O 1
ATOM 822 N N . TYR A 1 102 ? -11.159 0.822 -11.182 1.00 64.75 102 TYR A N 1
ATOM 823 C CA . TYR A 1 102 ? -11.569 0.335 -12.498 1.00 64.75 102 TYR A CA 1
ATOM 824 C C . TYR A 1 102 ? -11.415 1.439 -13.552 1.00 64.75 102 TYR A C 1
ATOM 826 O O . TYR A 1 102 ? -10.852 1.207 -14.617 1.00 64.75 102 TYR A O 1
ATOM 834 N N . GLU A 1 103 ? -11.808 2.669 -13.229 1.00 63.28 103 GLU A N 1
ATOM 835 C CA . GLU A 1 103 ? -11.733 3.793 -14.163 1.00 63.28 103 GLU A CA 1
ATOM 836 C C . GLU A 1 103 ? -10.296 4.321 -14.365 1.00 63.28 103 GLU A C 1
ATOM 838 O O . GLU A 1 103 ? -9.904 4.640 -15.489 1.00 63.28 103 GLU A O 1
ATOM 843 N N . LEU A 1 104 ? -9.473 4.340 -13.308 1.00 59.97 104 LEU A N 1
ATOM 844 C CA . LEU A 1 104 ? -8.100 4.871 -13.338 1.00 59.97 104 LEU A CA 1
ATOM 845 C C . LEU A 1 104 ? -7.034 3.893 -13.862 1.00 59.97 104 LEU A C 1
ATOM 847 O O . LEU A 1 104 ? -6.062 4.344 -14.469 1.00 59.97 104 LEU A O 1
ATOM 851 N N . LEU A 1 105 ? -7.168 2.578 -13.634 1.00 60.69 105 LEU A N 1
ATOM 852 C CA . LEU A 1 105 ? -6.165 1.587 -14.061 1.00 60.69 105 LEU A CA 1
ATOM 853 C C . LEU A 1 105 ? -6.507 0.883 -15.379 1.00 60.69 105 LEU A C 1
ATOM 855 O O . LEU A 1 105 ? -5.579 0.600 -16.139 1.00 60.69 105 LEU A O 1
ATOM 859 N N . LEU A 1 106 ? -7.781 0.619 -15.709 1.00 62.28 106 LEU A N 1
ATOM 860 C CA . LEU A 1 106 ? -8.086 -0.065 -16.976 1.00 62.28 106 LEU A CA 1
ATOM 861 C C . LEU A 1 106 ? -7.856 0.821 -18.202 1.00 62.28 106 LEU A C 1
ATOM 863 O O . LEU A 1 106 ? -7.403 0.306 -19.222 1.00 62.28 106 LEU A O 1
ATOM 867 N N . GLN A 1 107 ? -8.130 2.128 -18.137 1.00 63.81 107 GLN A N 1
ATOM 868 C CA . GLN A 1 107 ? -7.958 3.015 -19.295 1.00 63.81 107 GLN A CA 1
ATOM 869 C C . GLN A 1 107 ? -6.505 3.110 -19.808 1.00 63.81 107 GLN A C 1
ATOM 871 O O . GLN A 1 107 ? -6.296 2.932 -21.013 1.00 63.81 107 GLN A O 1
ATOM 876 N N . PRO A 1 108 ? -5.481 3.354 -18.963 1.00 63.78 108 PRO A N 1
ATOM 877 C CA . PRO A 1 108 ? -4.097 3.396 -19.431 1.00 63.78 108 PRO A CA 1
ATOM 878 C C . PRO A 1 108 ? -3.569 2.012 -19.827 1.00 63.78 108 PRO A C 1
ATOM 880 O O . PRO A 1 108 ? -2.849 1.905 -20.816 1.00 63.78 108 PRO A O 1
ATOM 883 N N . VAL A 1 109 ? -3.948 0.943 -19.115 1.00 63.09 109 VAL A N 1
ATOM 884 C CA . VAL A 1 109 ? -3.495 -0.423 -19.429 1.00 63.09 109 VAL A CA 1
ATOM 885 C C . VAL A 1 109 ? -4.073 -0.896 -20.768 1.00 63.09 109 VAL A C 1
ATOM 887 O O . VAL A 1 109 ? -3.326 -1.384 -21.610 1.00 63.09 109 VAL A O 1
ATOM 890 N N . SER A 1 110 ? -5.366 -0.663 -21.016 1.00 61.06 110 SER A N 1
ATOM 891 C CA . SER A 1 110 ? -6.037 -0.975 -22.287 1.00 61.06 110 SER A CA 1
ATOM 892 C C . SER A 1 110 ? -5.365 -0.300 -23.490 1.00 61.06 110 SER A C 1
ATOM 894 O O . SER A 1 110 ? -5.068 -0.962 -24.488 1.00 61.06 110 SER A O 1
ATOM 896 N N . LYS A 1 111 ? -5.029 0.995 -23.375 1.00 64.94 111 LYS A N 1
ATOM 897 C CA . LYS A 1 111 ? -4.327 1.726 -24.443 1.00 64.94 111 LYS A CA 1
ATOM 898 C C . LYS A 1 111 ? -2.957 1.126 -24.756 1.00 64.94 111 LYS A C 1
ATOM 900 O O . LYS A 1 111 ? -2.655 0.919 -25.930 1.00 64.94 111 LYS A O 1
ATOM 905 N N . LEU A 1 112 ? -2.173 0.775 -23.734 1.00 68.56 112 LEU A N 1
ATOM 906 C CA . LEU A 1 112 ? -0.848 0.174 -23.925 1.00 68.56 112 LEU A CA 1
ATOM 907 C C . LEU A 1 112 ? -0.915 -1.186 -24.632 1.00 68.56 112 LEU A C 1
ATOM 909 O O . LEU A 1 112 ? -0.083 -1.458 -25.493 1.00 68.56 112 LEU A O 1
ATOM 913 N N . PHE A 1 113 ? -1.911 -2.021 -24.320 1.00 66.38 113 PHE A N 1
ATOM 914 C CA . PHE A 1 113 ? -2.090 -3.307 -25.003 1.00 66.38 113 PHE A CA 1
ATOM 915 C C . PHE A 1 113 ? -2.488 -3.137 -26.475 1.00 66.38 113 PHE A C 1
ATOM 917 O O . PHE A 1 113 ? -1.957 -3.843 -27.330 1.00 66.38 113 PHE A O 1
ATOM 924 N N . SER A 1 114 ? -3.370 -2.180 -26.788 1.00 63.25 114 SER A N 1
ATOM 925 C CA . SER A 1 114 ? -3.776 -1.917 -28.177 1.00 63.25 114 SER A CA 1
ATOM 926 C C . SER A 1 114 ? -2.642 -1.362 -29.049 1.00 63.25 114 SER A C 1
ATOM 928 O O . SER A 1 114 ? -2.563 -1.680 -30.232 1.00 63.25 114 SER A O 1
ATOM 930 N N . GLU A 1 115 ? -1.732 -0.580 -28.465 1.00 64.75 115 GLU A N 1
ATOM 931 C CA . GLU A 1 115 ? -0.595 0.012 -29.177 1.00 64.75 115 GLU A CA 1
ATOM 932 C C . GLU A 1 115 ? 0.550 -0.992 -29.381 1.00 64.75 115 GLU A C 1
ATOM 934 O O . GLU A 1 115 ? 1.213 -0.966 -30.415 1.00 64.75 115 GLU A O 1
ATOM 939 N N . TYR A 1 116 ? 0.754 -1.921 -28.439 1.00 63.38 116 TYR A N 1
ATOM 940 C CA . TYR A 1 116 ? 1.798 -2.947 -28.548 1.00 63.38 116 TYR A CA 1
ATOM 941 C C . TYR A 1 116 ? 1.428 -4.099 -29.492 1.00 63.38 116 TYR A C 1
ATOM 943 O O . TYR A 1 116 ? 2.316 -4.766 -30.010 1.00 63.38 116 TYR A O 1
ATOM 951 N N . PHE A 1 117 ? 0.133 -4.349 -29.711 1.00 61.91 117 PHE A N 1
ATOM 952 C CA . PHE A 1 117 ? -0.343 -5.433 -30.580 1.00 61.91 117 PHE A CA 1
ATOM 953 C C . PHE A 1 117 ? -0.588 -4.993 -32.035 1.00 61.91 117 PHE A C 1
ATOM 955 O O . PHE A 1 117 ? -0.796 -5.833 -32.904 1.00 61.91 117 PHE A O 1
ATOM 962 N N . ASN A 1 118 ? -0.562 -3.685 -32.317 1.00 54.19 118 ASN A N 1
ATOM 963 C CA . ASN A 1 118 ? -0.737 -3.131 -33.665 1.00 5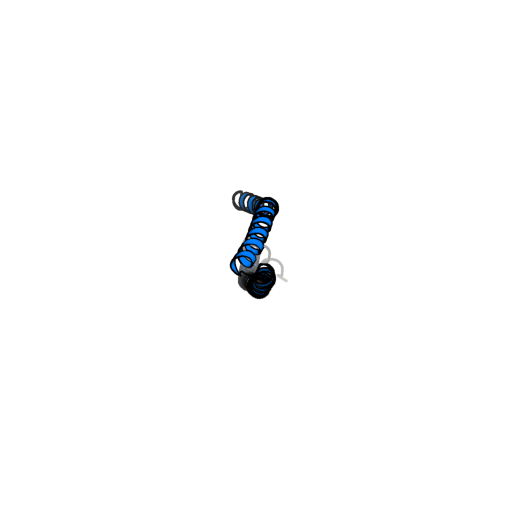4.19 118 ASN A CA 1
ATOM 964 C C . ASN A 1 118 ? 0.591 -2.687 -34.316 1.00 54.19 118 ASN A C 1
ATOM 966 O O . ASN A 1 118 ? 0.616 -1.751 -35.118 1.00 54.19 118 ASN A O 1
ATOM 970 N N . LYS A 1 119 ? 1.705 -3.326 -33.952 1.00 47.16 119 LYS A N 1
ATOM 971 C CA . LYS A 1 119 ? 3.020 -3.133 -34.567 1.00 47.16 119 LYS A CA 1
ATOM 972 C C . LYS A 1 119 ? 3.726 -4.473 -34.718 1.00 47.16 119 LYS A C 1
ATOM 974 O O . LYS A 1 119 ? 4.479 -4.605 -35.706 1.00 47.16 119 LYS A O 1
#

Foldseek 3Di:
DDDDDDDDDPVVVVVVVVVVVVVVVVVVVVVCVVVVVVVVVVVVVVVVVVVVVVVVVVVVVVVVLQVQLVVVCVVVVHSVVSNVVSVVVVVVVVVVVVVVVCVVPCVVVVVVVVVVVVD

Radius of gyration: 31.52 Å; Cα contacts (8 Å, |Δi|>4): 29; chains: 1; bounding box: 74×22×85 Å

Mean predicted aligned error: 16.38 Å